Protein AF-A0A6T7U0R6-F1 (afdb_monomer_lite)

Radius of gyration: 25.82 Å; chains: 1; bounding box: 76×34×69 Å

Foldseek 3Di:
DDDDDDDDDDDDDDDDDDDDPPPPPDDDDPDPDQDDQDLVVLDDPVLVVLLVVLVVVLVVLVVVQDPPPSVPPPSNVVSVVSVVSNVVSSVSSVVSSVVVD

pLDDT: mean 77.76, std 18.69, range [40.72, 96.56]

Structure (mmCIF, N/CA/C/O backbone):
data_AF-A0A6T7U0R6-F1
#
_entry.id   AF-A0A6T7U0R6-F1
#
loop_
_atom_site.group_PDB
_atom_site.id
_atom_site.type_symbol
_atom_site.label_atom_id
_atom_site.label_alt_id
_atom_site.label_comp_id
_atom_site.label_asym_id
_atom_site.label_entity_id
_atom_site.label_seq_id
_atom_site.pdbx_PDB_ins_code
_atom_site.Cartn_x
_atom_site.Cartn_y
_atom_site.Cartn_z
_atom_site.occupancy
_atom_site.B_iso_or_equiv
_atom_site.auth_seq_id
_atom_site.auth_comp_id
_atom_site.auth_asym_id
_atom_site.auth_atom_id
_atom_site.pdbx_PDB_model_num
ATOM 1 N N . PHE A 1 1 ? 43.823 26.222 44.535 1.00 46.72 1 PHE A N 1
ATOM 2 C CA . PHE A 1 1 ? 42.565 25.859 45.213 1.00 46.72 1 PHE A CA 1
ATOM 3 C C . PHE A 1 1 ? 41.433 26.682 44.627 1.00 46.72 1 PHE A C 1
ATOM 5 O O . PHE A 1 1 ? 41.328 27.849 44.963 1.00 46.72 1 PHE A O 1
ATOM 12 N N . PHE A 1 2 ? 40.622 26.097 43.747 1.00 40.72 2 PHE A N 1
ATOM 13 C CA . PHE A 1 2 ? 39.293 26.616 43.423 1.00 40.72 2 PHE A CA 1
ATOM 14 C C . PHE A 1 2 ? 38.359 25.415 43.266 1.00 40.72 2 PHE A C 1
ATOM 16 O O . PHE A 1 2 ? 38.478 24.642 42.319 1.00 40.72 2 PHE A O 1
ATOM 23 N N . LEU A 1 3 ? 37.505 25.223 44.273 1.00 45.62 3 LEU A N 1
ATOM 24 C CA . LEU A 1 3 ? 36.271 24.454 44.156 1.00 45.62 3 LEU A CA 1
ATOM 25 C C . LEU A 1 3 ? 35.223 25.290 43.406 1.00 45.62 3 LEU A C 1
ATOM 27 O O . LEU A 1 3 ? 35.328 26.515 43.376 1.00 45.62 3 LEU A O 1
ATOM 31 N N . THR A 1 4 ? 34.177 24.589 42.950 1.00 51.06 4 THR A N 1
ATOM 32 C CA . THR A 1 4 ? 32.808 25.010 42.563 1.00 51.06 4 THR A CA 1
ATOM 33 C C . THR A 1 4 ? 32.523 24.673 41.094 1.00 51.06 4 THR A C 1
ATOM 35 O O . THR A 1 4 ? 33.363 24.870 40.232 1.00 51.06 4 THR A O 1
ATOM 38 N N . ASN A 1 5 ? 31.378 24.122 40.701 1.00 49.72 5 ASN A N 1
ATOM 39 C CA . ASN A 1 5 ? 30.206 23.655 41.432 1.00 49.72 5 ASN A CA 1
ATOM 40 C C . ASN A 1 5 ? 29.467 22.688 40.493 1.00 49.72 5 ASN A C 1
ATOM 42 O O . ASN A 1 5 ? 29.261 23.011 39.322 1.00 49.72 5 ASN A O 1
ATOM 46 N N . ALA A 1 6 ? 29.054 21.525 40.991 1.00 50.59 6 ALA A N 1
ATOM 47 C CA . ALA A 1 6 ? 28.187 20.611 40.256 1.00 50.59 6 ALA A CA 1
ATOM 48 C C . ALA A 1 6 ? 26.763 21.191 40.210 1.00 50.59 6 ALA A C 1
ATOM 50 O O . ALA A 1 6 ? 26.131 21.353 41.250 1.00 50.59 6 ALA A O 1
ATOM 51 N N . HIS A 1 7 ? 26.250 21.501 39.018 1.00 45.19 7 HIS A N 1
ATOM 52 C CA . HIS A 1 7 ? 24.832 21.813 38.827 1.00 45.19 7 HIS A CA 1
ATOM 53 C C . HIS A 1 7 ? 24.052 20.516 38.587 1.00 45.19 7 HIS A C 1
ATOM 55 O O . HIS A 1 7 ? 24.016 19.978 37.481 1.00 45.19 7 HIS A O 1
ATOM 61 N N . SER A 1 8 ? 23.429 20.010 39.647 1.00 50.97 8 SER A N 1
ATOM 62 C CA . SER A 1 8 ? 22.424 18.953 39.606 1.00 50.97 8 SER A CA 1
ATOM 63 C C . SER A 1 8 ? 21.127 19.490 38.989 1.00 50.97 8 SER A C 1
ATOM 65 O O . SER A 1 8 ? 20.424 20.317 39.568 1.00 50.97 8 SER A O 1
ATOM 67 N N . HIS A 1 9 ? 20.799 19.015 37.787 1.00 48.69 9 HIS A N 1
ATOM 68 C CA . HIS A 1 9 ? 19.523 19.291 37.129 1.00 48.69 9 HIS A CA 1
ATOM 69 C C . HIS A 1 9 ? 18.427 18.451 37.806 1.00 48.69 9 HIS A C 1
ATOM 71 O O . HIS A 1 9 ? 18.318 17.245 37.581 1.00 48.69 9 HIS A O 1
ATOM 77 N N . SER A 1 10 ? 17.655 19.073 38.696 1.00 44.34 10 SER A N 1
ATOM 78 C CA . SER A 1 10 ? 16.509 18.447 39.358 1.00 44.34 10 SER A CA 1
ATOM 79 C C . SER A 1 10 ? 15.256 18.628 38.497 1.00 44.34 10 SER A C 1
ATOM 81 O O . SER A 1 10 ? 14.805 19.743 38.253 1.00 44.34 10 SER A O 1
ATOM 83 N N . TYR A 1 11 ? 14.689 17.522 38.009 1.00 51.06 11 TYR A N 1
ATOM 84 C CA . TYR A 1 11 ? 13.369 17.536 37.379 1.00 51.06 11 TYR A CA 1
ATOM 85 C C . TYR A 1 11 ? 12.285 17.576 38.467 1.00 51.06 11 TYR A C 1
ATOM 87 O O . TYR A 1 11 ? 12.377 16.814 39.435 1.00 51.06 11 TYR A O 1
ATOM 95 N N . PRO A 1 12 ? 11.241 18.416 38.339 1.00 64.81 12 PRO A N 1
ATOM 96 C CA . PRO A 1 12 ? 10.141 18.410 39.292 1.00 64.81 12 PRO A CA 1
ATOM 97 C C . PRO A 1 12 ? 9.331 17.102 39.187 1.00 64.81 12 PRO A C 1
ATOM 99 O O . PRO A 1 12 ? 9.129 16.583 38.085 1.00 64.81 12 PRO A O 1
ATOM 102 N N . PRO A 1 13 ? 8.816 16.564 40.309 1.00 55.28 13 PRO A N 1
ATOM 103 C CA . PRO A 1 13 ? 7.989 15.366 40.294 1.00 55.28 13 PRO A CA 1
ATOM 104 C C . PRO A 1 13 ? 6.623 15.671 39.666 1.00 55.28 13 PRO A C 1
ATOM 106 O O . PRO A 1 13 ? 5.872 16.522 40.148 1.00 55.28 13 PRO A O 1
ATOM 109 N N . ASN A 1 14 ? 6.292 14.949 38.593 1.00 53.53 14 ASN A N 1
ATOM 110 C CA . ASN A 1 14 ? 5.010 15.036 37.899 1.00 53.53 14 ASN A CA 1
ATOM 111 C C . ASN A 1 14 ? 3.893 14.483 38.806 1.00 53.53 14 ASN A C 1
ATOM 113 O O . ASN A 1 14 ? 3.703 13.272 38.945 1.00 53.53 14 ASN A O 1
ATOM 117 N N . ARG A 1 15 ? 3.191 15.387 39.496 1.00 53.69 15 ARG A N 1
ATOM 118 C CA . ARG A 1 15 ? 2.042 15.065 40.342 1.00 53.69 15 ARG A CA 1
ATOM 119 C C . ARG A 1 15 ? 0.802 14.852 39.471 1.00 53.69 15 ARG A C 1
ATOM 121 O O . ARG A 1 15 ? 0.149 15.806 39.081 1.00 53.69 15 ARG A O 1
ATOM 128 N N . GLY A 1 16 ? 0.468 13.581 39.263 1.00 45.88 16 GLY A N 1
ATOM 129 C CA . GLY A 1 16 ? -0.897 13.048 39.271 1.00 45.88 16 GLY A CA 1
ATOM 130 C C . GLY A 1 16 ? -1.934 13.688 38.347 1.00 45.88 16 GLY A C 1
ATOM 131 O O . GLY A 1 16 ? -2.653 14.592 38.756 1.00 45.88 16 GLY A O 1
ATOM 132 N N . LEU A 1 17 ? -2.169 13.058 37.197 1.00 54.41 17 LEU A N 1
ATOM 133 C CA . LEU A 1 17 ? -3.470 13.099 36.528 1.00 54.41 17 LEU A CA 1
ATOM 134 C C . LEU A 1 17 ? -4.190 11.778 36.797 1.00 54.41 17 LEU A C 1
ATOM 136 O O . LEU A 1 17 ? -4.000 10.777 36.110 1.00 54.41 17 LEU A O 1
ATOM 140 N N . ARG A 1 18 ? -4.973 11.774 37.877 1.00 52.94 18 ARG A N 1
ATOM 141 C CA . ARG A 1 18 ? -5.886 10.689 38.232 1.00 52.94 18 ARG A CA 1
ATOM 142 C C . ARG A 1 18 ? -7.213 10.944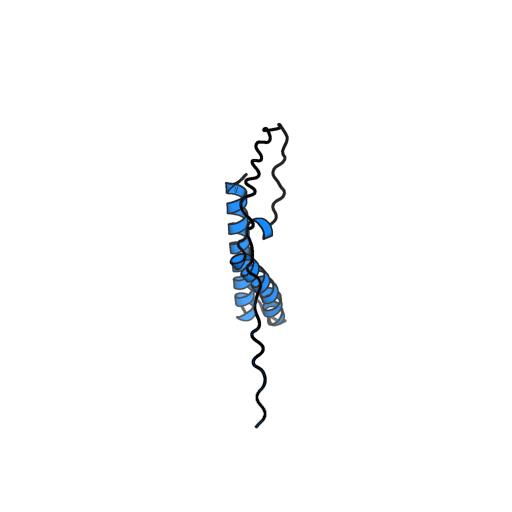 37.514 1.00 52.94 18 ARG A C 1
ATOM 144 O O . ARG A 1 18 ? -7.772 12.022 37.660 1.00 52.94 18 ARG A O 1
ATOM 151 N N . ASN A 1 19 ? -7.688 9.929 36.797 1.00 51.16 19 ASN A N 1
ATOM 152 C CA . ASN A 1 19 ? -9.089 9.610 36.504 1.00 51.16 19 ASN A CA 1
ATOM 153 C C . ASN A 1 19 ? -10.034 10.752 36.083 1.00 51.16 19 ASN A C 1
ATOM 155 O O . ASN A 1 19 ? -10.664 11.393 36.918 1.00 51.16 19 ASN A O 1
ATOM 159 N N . LEU A 1 20 ? -10.296 10.837 34.778 1.00 46.16 20 LEU A N 1
ATOM 160 C CA . LEU A 1 20 ? -11.610 11.219 34.257 1.00 46.16 20 LEU A CA 1
ATOM 161 C C . LEU A 1 20 ? -12.227 9.976 33.603 1.00 46.16 20 LEU A C 1
ATOM 163 O O . LEU A 1 20 ? -12.052 9.723 32.416 1.00 46.16 20 LEU A O 1
ATOM 167 N N . HIS A 1 21 ? -12.925 9.166 34.404 1.00 47.41 21 HIS A N 1
ATOM 168 C CA . HIS A 1 21 ? -13.955 8.275 33.872 1.00 47.41 21 HIS A CA 1
ATOM 169 C C . HIS A 1 21 ? -15.129 9.172 33.478 1.00 47.41 21 HIS A C 1
ATOM 171 O O . HIS A 1 21 ? -16.013 9.453 34.286 1.00 47.41 21 HIS A O 1
ATOM 177 N N . THR A 1 22 ? -15.117 9.680 32.249 1.00 54.28 22 THR A N 1
ATOM 178 C CA . THR A 1 22 ? -16.289 10.351 31.694 1.00 54.28 22 THR A CA 1
ATOM 179 C C . THR A 1 22 ? -17.273 9.267 31.274 1.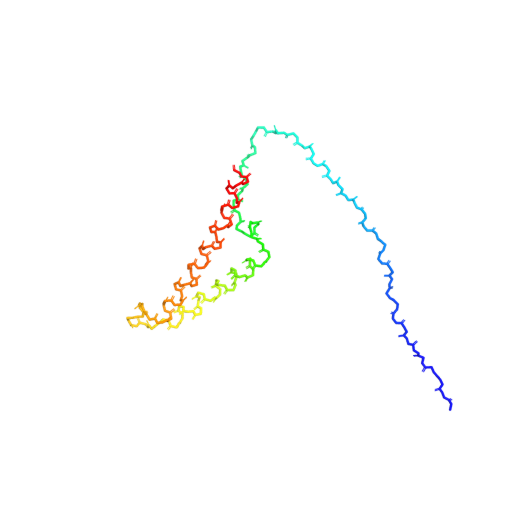00 54.28 22 THR A C 1
ATOM 181 O O . THR A 1 22 ? -17.186 8.699 30.188 1.00 54.28 22 THR A O 1
ATOM 184 N N . ALA A 1 23 ? -18.178 8.925 32.188 1.00 50.69 23 ALA A N 1
ATOM 185 C CA . ALA A 1 23 ? -19.332 8.091 31.904 1.00 50.69 23 ALA A CA 1
ATOM 186 C C . ALA A 1 23 ? -20.261 8.831 30.926 1.00 50.69 23 ALA A C 1
ATOM 188 O O . ALA A 1 23 ? -21.110 9.617 31.337 1.00 50.69 23 ALA A O 1
ATOM 189 N N . PHE A 1 24 ? -20.113 8.579 29.625 1.00 49.56 24 PHE A N 1
ATOM 190 C CA . PHE A 1 24 ? -21.111 8.971 28.630 1.00 49.56 24 PHE A CA 1
ATOM 191 C C . PHE A 1 24 ? -22.183 7.882 28.526 1.00 49.56 24 PHE A C 1
ATOM 193 O O . PHE A 1 24 ? -22.219 7.100 27.582 1.00 49.56 24 PHE A O 1
ATOM 200 N N . ASN A 1 25 ? -23.077 7.838 29.515 1.00 56.22 25 ASN A N 1
ATOM 201 C CA . ASN A 1 25 ? -24.404 7.251 29.339 1.00 56.22 25 ASN A CA 1
ATOM 202 C C . ASN A 1 25 ? -25.303 8.323 28.709 1.00 56.22 25 ASN A C 1
ATOM 204 O O . ASN A 1 25 ? -25.990 9.052 29.417 1.00 56.22 25 ASN A O 1
ATOM 208 N N . MET A 1 26 ? -25.273 8.450 27.381 1.00 58.56 26 MET A N 1
ATOM 209 C CA . MET A 1 26 ? -26.233 9.271 26.638 1.00 58.56 26 MET A CA 1
ATOM 210 C C . MET A 1 26 ? -27.135 8.344 25.824 1.00 58.56 26 MET A C 1
ATOM 212 O O . MET A 1 26 ? -26.662 7.504 25.062 1.00 58.56 26 MET A O 1
ATOM 216 N N . GLY A 1 27 ? -28.442 8.461 26.065 1.00 50.66 27 GLY A N 1
ATOM 217 C CA . GLY A 1 27 ? -29.485 7.580 25.551 1.00 50.66 27 GLY A CA 1
ATOM 218 C C . GLY A 1 27 ? -29.480 7.390 24.032 1.00 50.66 27 GLY A C 1
ATOM 219 O O . GLY A 1 27 ? -29.106 8.270 23.260 1.00 50.66 27 GLY A O 1
ATOM 220 N N . LYS A 1 28 ? -29.950 6.211 23.610 1.00 56.50 28 LYS A N 1
ATOM 221 C CA . LYS A 1 28 ? -30.145 5.821 22.209 1.00 56.50 28 LYS A CA 1
ATOM 222 C C . LYS A 1 28 ? -31.250 6.668 21.566 1.00 56.50 28 LYS A C 1
ATOM 224 O O . LYS A 1 28 ? -32.419 6.286 21.560 1.00 56.50 28 LYS A O 1
ATOM 229 N N . GLY A 1 29 ? -30.875 7.824 21.026 1.00 55.12 29 GLY A N 1
ATOM 230 C CA . GLY A 1 29 ? -31.703 8.588 20.098 1.00 55.12 29 GLY A CA 1
ATOM 231 C C . GLY A 1 29 ? -31.833 7.837 18.772 1.00 55.12 29 GLY A C 1
ATOM 232 O O . GLY A 1 29 ? -30.833 7.475 18.153 1.00 55.12 29 GLY A O 1
ATOM 233 N N . LYS A 1 30 ? -33.071 7.579 18.341 1.00 55.81 30 LYS A N 1
ATOM 234 C CA . LYS A 1 30 ? -33.378 7.058 17.002 1.00 55.81 30 LYS A CA 1
ATOM 235 C C . LYS A 1 30 ? -32.889 8.080 15.969 1.00 55.81 30 LYS A C 1
ATOM 237 O O . LYS A 1 30 ? -33.436 9.176 15.915 1.00 55.81 30 LYS A O 1
ATOM 242 N N . GLY A 1 31 ? -31.868 7.728 15.186 1.00 59.66 31 GLY A N 1
ATOM 243 C CA . GLY A 1 31 ? -31.383 8.560 14.079 1.00 59.66 31 GLY A CA 1
ATOM 244 C C . GLY A 1 31 ? -29.877 8.807 14.011 1.00 59.66 31 GLY A C 1
ATOM 245 O O . GLY A 1 31 ? -29.463 9.627 13.199 1.00 59.66 31 GLY A O 1
ATOM 246 N N . GLN A 1 32 ? -29.039 8.138 14.811 1.00 61.78 32 GLN A N 1
ATOM 247 C CA . GLN A 1 32 ? -27.594 8.223 14.579 1.00 61.78 32 GLN A CA 1
ATOM 248 C C . GLN A 1 32 ? -27.239 7.460 13.299 1.00 61.78 32 GLN A C 1
ATOM 250 O O . GLN A 1 32 ? -27.204 6.232 13.281 1.00 61.78 32 GLN A O 1
ATOM 255 N N . SER A 1 33 ? -27.044 8.205 12.209 1.00 70.06 33 SER A N 1
ATOM 256 C CA . SER A 1 33 ? -26.427 7.694 10.989 1.00 70.06 33 SER A CA 1
ATOM 257 C C . SER A 1 33 ? -25.077 7.081 11.343 1.00 70.06 33 SER A C 1
ATOM 259 O O . SER A 1 33 ? -24.321 7.694 12.101 1.00 70.06 33 SER A O 1
ATOM 261 N N . GLN A 1 34 ? -24.772 5.911 10.780 1.00 68.38 34 GLN A N 1
ATOM 262 C CA . GLN A 1 34 ? -23.461 5.288 10.945 1.00 68.38 34 GLN A CA 1
ATOM 263 C C . GLN A 1 34 ? -22.366 6.321 10.618 1.00 68.38 34 GLN A C 1
ATOM 265 O O . GLN A 1 34 ? -22.497 7.042 9.621 1.00 68.38 34 GLN A O 1
ATOM 270 N N . PRO A 1 35 ? -21.318 6.458 11.448 1.00 74.88 35 PRO A N 1
ATOM 271 C CA . PRO A 1 35 ? -20.273 7.443 11.204 1.00 74.88 35 PRO A CA 1
ATOM 272 C C . PRO A 1 35 ? -19.552 7.130 9.892 1.00 74.88 35 PRO A C 1
ATOM 274 O O . PRO A 1 35 ? -19.380 5.965 9.539 1.00 74.88 35 PRO A O 1
ATOM 277 N N . ILE A 1 36 ? -19.132 8.165 9.162 1.00 79.81 36 ILE A N 1
ATOM 278 C CA . ILE A 1 36 ? -18.435 8.014 7.878 1.00 79.81 36 ILE A CA 1
ATOM 279 C C . ILE A 1 36 ? -17.168 7.178 8.089 1.00 79.81 36 ILE A C 1
ATOM 281 O O . ILE A 1 36 ? -16.408 7.401 9.031 1.00 79.81 36 ILE A O 1
ATOM 285 N N . PHE A 1 37 ? -16.937 6.205 7.206 1.00 81.62 37 PHE A N 1
ATOM 286 C CA . PHE A 1 37 ? -15.727 5.398 7.266 1.00 81.62 37 PHE A CA 1
ATOM 287 C C . PHE A 1 37 ? -14.491 6.228 6.917 1.00 81.62 37 PHE A C 1
ATOM 289 O O . PHE A 1 37 ? -14.300 6.629 5.768 1.00 81.62 37 PHE A O 1
ATOM 296 N N . GLU A 1 38 ? -13.610 6.387 7.897 1.00 83.31 38 GLU A N 1
ATOM 297 C CA . GLU A 1 38 ? -12.286 6.973 7.725 1.00 83.31 38 GLU A CA 1
ATOM 298 C C . GLU A 1 38 ? -11.213 5.925 8.029 1.00 83.31 38 GLU A C 1
ATOM 300 O O . GLU A 1 38 ? -11.041 5.498 9.173 1.00 83.31 38 GLU A O 1
ATOM 305 N N . ILE A 1 39 ? -10.448 5.523 7.009 1.00 81.38 39 ILE A N 1
ATOM 306 C CA . ILE A 1 39 ? -9.413 4.478 7.120 1.00 81.38 39 ILE A CA 1
ATOM 307 C C . ILE A 1 39 ? -8.456 4.754 8.287 1.00 81.38 39 ILE A C 1
ATOM 309 O O . ILE A 1 39 ? -8.119 3.846 9.046 1.00 81.38 39 ILE A O 1
ATOM 313 N N . THR A 1 40 ? -8.044 6.009 8.473 1.00 78.69 40 THR A N 1
ATOM 314 C CA . THR A 1 40 ? -7.087 6.417 9.510 1.00 78.69 40 THR A CA 1
ATOM 315 C C . THR A 1 40 ? -7.567 6.144 10.931 1.00 78.69 40 THR A C 1
ATOM 317 O O . THR A 1 40 ? -6.726 5.902 11.798 1.00 78.69 40 THR A O 1
ATOM 320 N N . ASN A 1 41 ? -8.882 6.129 11.164 1.00 84.62 41 ASN A N 1
ATOM 321 C CA . ASN A 1 41 ? -9.476 5.904 12.484 1.00 84.62 41 ASN A CA 1
ATOM 322 C C . ASN A 1 41 ? -9.566 4.412 12.831 1.00 84.62 41 ASN A C 1
ATOM 324 O O . ASN A 1 41 ? -9.603 4.048 14.005 1.00 84.62 41 ASN A O 1
ATOM 328 N N . HIS A 1 42 ? -9.541 3.540 11.820 1.00 86.75 42 HIS A N 1
ATOM 329 C CA . HIS A 1 42 ? -9.652 2.085 11.981 1.00 86.75 42 HIS A CA 1
ATOM 330 C C . HIS A 1 42 ? -8.315 1.348 11.796 1.00 86.75 42 HIS A C 1
ATOM 332 O O . HIS A 1 42 ? -8.255 0.112 11.839 1.00 86.75 42 HIS A O 1
ATOM 338 N N . LEU A 1 43 ? -7.220 2.093 11.632 1.00 89.06 43 LEU A N 1
ATOM 339 C CA . LEU A 1 43 ? -5.859 1.571 11.569 1.00 89.06 43 LEU A CA 1
ATOM 340 C C . LEU A 1 43 ? -5.098 1.804 12.873 1.00 89.06 43 LEU A C 1
ATOM 342 O O . LEU A 1 43 ? -5.151 2.867 13.486 1.00 89.06 43 LEU A O 1
ATOM 346 N N . SER A 1 44 ? -4.282 0.826 13.260 1.00 90.75 44 SER A N 1
ATOM 347 C CA . SER A 1 44 ? -3.278 1.045 14.302 1.00 90.75 44 SER A CA 1
ATOM 348 C C . SER A 1 44 ? -2.185 2.007 13.816 1.00 90.75 44 SER A C 1
ATOM 350 O O . SER A 1 44 ? -1.908 2.111 12.619 1.00 90.75 44 SER A O 1
ATOM 352 N N . LYS A 1 45 ? -1.458 2.647 14.746 1.00 91.81 45 LYS A N 1
ATOM 353 C CA . LYS A 1 45 ? -0.306 3.518 14.416 1.00 91.81 45 LYS A CA 1
ATOM 354 C C . LYS A 1 45 ? 0.716 2.827 13.500 1.00 91.81 45 LYS A C 1
ATOM 356 O O . LYS A 1 45 ? 1.246 3.444 12.577 1.00 91.81 45 LYS A O 1
ATOM 361 N N . LYS A 1 46 ? 0.971 1.534 13.736 1.00 92.31 46 LYS A N 1
ATOM 362 C CA . LYS A 1 46 ? 1.906 0.723 12.941 1.00 92.31 46 LYS A CA 1
ATOM 363 C C . LYS A 1 46 ? 1.383 0.475 11.526 1.00 92.31 46 LYS A C 1
ATOM 365 O O . LYS A 1 46 ? 2.165 0.519 10.582 1.00 92.31 46 LYS A O 1
ATOM 370 N N . GLU A 1 47 ? 0.089 0.212 11.367 1.00 92.00 47 GLU A N 1
ATOM 371 C CA . GLU A 1 47 ? -0.519 0.007 10.047 1.00 92.00 47 GLU A CA 1
ATOM 372 C C . GLU A 1 47 ? -0.601 1.309 9.259 1.00 92.00 47 GLU A C 1
ATOM 374 O O . GLU A 1 47 ? -0.239 1.310 8.090 1.00 92.00 47 GLU A O 1
ATOM 379 N N . ASN A 1 48 ? -0.953 2.422 9.904 1.00 93.25 48 ASN A N 1
ATOM 380 C CA . ASN A 1 48 ? -0.954 3.740 9.270 1.00 93.25 48 ASN A CA 1
ATOM 381 C C . ASN A 1 48 ? 0.459 4.123 8.777 1.00 93.25 48 ASN A C 1
ATOM 383 O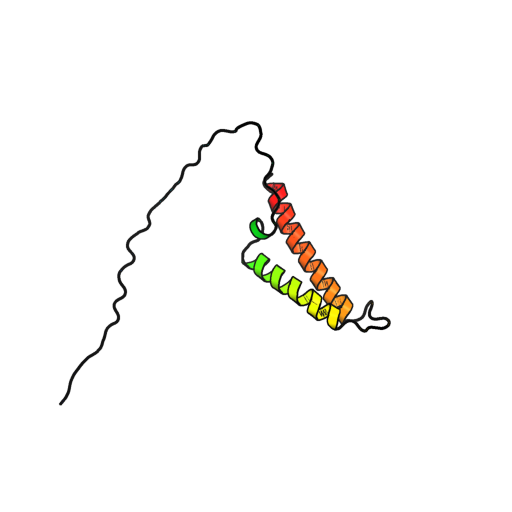 O . ASN A 1 48 ? 0.645 4.549 7.642 1.00 93.25 48 ASN A O 1
ATOM 387 N N . SER A 1 49 ? 1.501 3.870 9.579 1.00 93.06 49 SER A N 1
ATOM 388 C CA . SER A 1 49 ? 2.890 4.067 9.134 1.00 93.06 49 SER A CA 1
ATOM 389 C C . SER A 1 49 ? 3.260 3.192 7.927 1.00 93.06 49 SER A C 1
ATOM 391 O O . SER A 1 49 ? 3.936 3.671 7.014 1.00 93.06 49 SER A O 1
ATOM 393 N N . LYS A 1 50 ? 2.812 1.930 7.898 1.00 93.81 50 LYS A N 1
ATOM 394 C CA . LYS A 1 50 ? 3.021 1.034 6.751 1.00 93.81 50 LYS A CA 1
ATOM 395 C C . LYS A 1 50 ? 2.267 1.502 5.509 1.00 93.81 50 LYS A C 1
ATOM 397 O O . LYS A 1 50 ? 2.852 1.447 4.434 1.00 93.81 50 LYS A O 1
ATOM 402 N N . LEU A 1 51 ? 1.026 1.962 5.667 1.00 94.31 51 LEU A N 1
ATOM 403 C CA . LEU A 1 51 ? 0.190 2.477 4.585 1.00 94.31 51 LEU A CA 1
ATOM 404 C C . LEU A 1 51 ? 0.878 3.662 3.904 1.00 94.31 51 LEU A C 1
ATOM 406 O O . LEU A 1 51 ? 1.203 3.566 2.728 1.00 94.31 51 LEU A O 1
ATOM 410 N N . ARG A 1 52 ? 1.253 4.693 4.672 1.00 94.00 52 ARG A N 1
ATOM 411 C CA . ARG A 1 52 ? 1.946 5.876 4.133 1.00 94.00 52 ARG A CA 1
ATOM 412 C C . ARG A 1 52 ? 3.248 5.530 3.418 1.00 94.00 52 ARG A C 1
ATOM 414 O O . ARG A 1 52 ? 3.575 6.095 2.380 1.00 94.00 52 ARG A O 1
ATOM 421 N N . LYS A 1 53 ? 4.019 4.582 3.967 1.00 95.12 53 LYS A N 1
ATOM 422 C CA . LYS A 1 53 ? 5.242 4.111 3.305 1.00 95.12 53 LYS A CA 1
ATOM 423 C C . LYS A 1 53 ? 4.919 3.391 1.995 1.00 95.12 53 LYS A C 1
ATOM 425 O O . LYS A 1 53 ? 5.626 3.598 1.016 1.00 95.12 53 LYS A O 1
ATOM 430 N N . ALA A 1 54 ? 3.897 2.539 1.983 1.00 94.44 54 ALA A N 1
ATOM 431 C CA . ALA A 1 54 ? 3.480 1.814 0.792 1.00 94.44 54 ALA A CA 1
ATOM 432 C C . ALA A 1 54 ? 2.978 2.773 -0.298 1.00 94.44 54 ALA A C 1
ATOM 434 O O . ALA A 1 54 ? 3.425 2.650 -1.431 1.00 94.44 54 ALA A O 1
ATOM 435 N N . GLU A 1 55 ? 2.157 3.766 0.045 1.00 93.38 55 GLU A N 1
ATOM 436 C CA . GLU A 1 55 ? 1.675 4.807 -0.878 1.00 93.38 55 GLU A CA 1
ATOM 437 C C . GLU A 1 55 ? 2.840 5.530 -1.565 1.00 93.38 55 GLU A C 1
ATOM 439 O O . GLU A 1 55 ? 2.918 5.550 -2.793 1.00 93.38 55 GLU A O 1
ATOM 444 N N . SER A 1 56 ? 3.830 5.999 -0.795 1.00 93.50 56 SER A N 1
ATOM 445 C CA . SER A 1 56 ? 5.040 6.605 -1.371 1.00 93.50 56 SER A CA 1
ATOM 446 C C . SER A 1 56 ? 5.845 5.642 -2.252 1.00 93.50 56 SER A C 1
ATOM 448 O O . SER A 1 56 ? 6.515 6.073 -3.190 1.00 93.50 56 SER A O 1
ATOM 450 N N . MET A 1 57 ? 5.805 4.335 -1.975 1.00 95.81 57 MET A N 1
ATOM 451 C CA . MET A 1 57 ? 6.501 3.332 -2.788 1.00 95.81 57 MET A CA 1
ATOM 452 C C . MET A 1 57 ? 5.805 3.035 -4.115 1.00 95.81 57 MET A C 1
ATOM 454 O O . MET A 1 57 ? 6.492 2.624 -5.046 1.00 95.81 57 MET A O 1
ATOM 458 N N . VAL A 1 58 ? 4.495 3.263 -4.246 1.00 93.75 58 VAL A N 1
ATOM 459 C CA . VAL A 1 58 ? 3.794 3.081 -5.530 1.00 93.75 58 VAL A CA 1
ATOM 460 C C . VAL A 1 58 ? 4.412 3.989 -6.591 1.00 93.75 58 VAL A C 1
ATOM 462 O O . VAL A 1 58 ? 4.857 3.501 -7.626 1.00 93.75 58 VAL A O 1
ATOM 465 N N . HIS A 1 59 ? 4.554 5.281 -6.283 1.00 91.38 59 HIS A N 1
ATOM 466 C CA . HIS A 1 59 ? 5.170 6.251 -7.193 1.00 91.38 59 HIS A CA 1
ATOM 467 C C . HIS A 1 59 ? 6.621 5.904 -7.532 1.00 91.38 59 HIS A C 1
ATOM 469 O O . HIS A 1 59 ? 7.036 6.027 -8.682 1.00 91.38 59 HIS A O 1
ATOM 475 N N . TYR A 1 60 ? 7.385 5.432 -6.542 1.00 94.31 60 TYR A N 1
ATOM 476 C CA . TYR A 1 60 ? 8.762 4.992 -6.755 1.00 94.31 60 TYR A CA 1
ATOM 477 C C . TYR A 1 60 ? 8.855 3.847 -7.773 1.00 94.31 60 TYR A C 1
ATOM 479 O O . TYR A 1 60 ? 9.717 3.878 -8.651 1.00 94.31 60 TYR A O 1
ATOM 487 N N . TRP A 1 61 ? 7.986 2.840 -7.665 1.00 94.81 61 TRP A N 1
ATOM 488 C CA . TRP A 1 61 ? 7.999 1.702 -8.583 1.00 94.81 61 TRP A CA 1
ATOM 489 C C . TRP A 1 61 ? 7.462 2.064 -9.960 1.00 94.81 61 TRP A C 1
ATOM 491 O O . TRP A 1 61 ? 8.083 1.688 -10.952 1.00 94.81 61 TRP A O 1
ATOM 501 N N . ASP A 1 62 ? 6.381 2.841 -10.025 1.00 90.25 62 ASP A N 1
ATOM 502 C CA . ASP A 1 62 ? 5.777 3.267 -11.290 1.00 90.25 62 ASP A CA 1
ATOM 503 C C . ASP A 1 62 ? 6.754 4.108 -12.128 1.00 90.25 62 ASP A C 1
ATOM 505 O O . ASP A 1 62 ? 6.862 3.899 -13.333 1.00 90.25 62 ASP A O 1
ATOM 509 N N . ALA A 1 63 ? 7.563 4.968 -11.497 1.00 92.88 63 ALA A N 1
ATOM 510 C CA . ALA A 1 63 ? 8.603 5.745 -12.181 1.00 92.88 63 ALA A CA 1
ATOM 511 C C . ALA A 1 63 ? 9.734 4.887 -12.785 1.00 92.88 63 ALA A C 1
ATOM 513 O O . ALA A 1 63 ? 10.495 5.363 -13.626 1.00 92.88 63 ALA A O 1
ATOM 514 N N . ARG A 1 64 ? 9.878 3.632 -12.345 1.00 92.25 64 ARG A N 1
ATOM 515 C CA . ARG A 1 64 ? 10.894 2.685 -12.834 1.00 92.25 64 ARG A CA 1
ATOM 516 C C . ARG A 1 64 ? 10.338 1.718 -13.877 1.00 92.25 64 ARG A C 1
ATOM 518 O O . ARG A 1 64 ? 11.106 0.911 -14.402 1.00 92.25 64 ARG A O 1
ATOM 525 N N . VAL A 1 65 ? 9.034 1.758 -14.158 1.00 91.62 65 VAL A N 1
ATOM 526 C CA . VAL A 1 65 ? 8.421 0.918 -15.188 1.00 91.62 65 VAL A CA 1
ATOM 527 C C . VAL A 1 65 ? 8.909 1.397 -16.561 1.00 91.62 65 VAL A C 1
ATOM 529 O O . VAL A 1 65 ? 8.743 2.573 -16.884 1.00 91.62 65 VAL A O 1
ATOM 532 N N . PRO A 1 66 ? 9.516 0.521 -17.383 1.00 87.62 66 PRO A N 1
ATOM 533 C CA . PRO A 1 66 ? 9.966 0.895 -18.719 1.00 87.62 66 PRO A CA 1
ATOM 534 C C . PRO A 1 66 ? 8.822 1.457 -19.573 1.00 87.62 66 PRO A C 1
ATOM 536 O O . PRO A 1 66 ? 7.725 0.898 -19.589 1.00 87.62 66 PRO A O 1
ATOM 539 N N . PHE A 1 67 ? 9.094 2.529 -20.325 1.00 80.44 67 PHE A N 1
ATOM 540 C CA . PHE A 1 67 ? 8.093 3.190 -21.174 1.00 80.44 67 PHE A CA 1
ATOM 541 C C . PHE A 1 67 ? 7.513 2.268 -22.264 1.00 80.44 67 PHE A C 1
ATOM 543 O O . PHE A 1 67 ? 6.329 2.371 -22.572 1.00 80.44 67 PHE A O 1
ATOM 550 N N . TRP A 1 68 ? 8.313 1.347 -22.822 1.00 76.12 68 TRP A N 1
ATOM 551 C 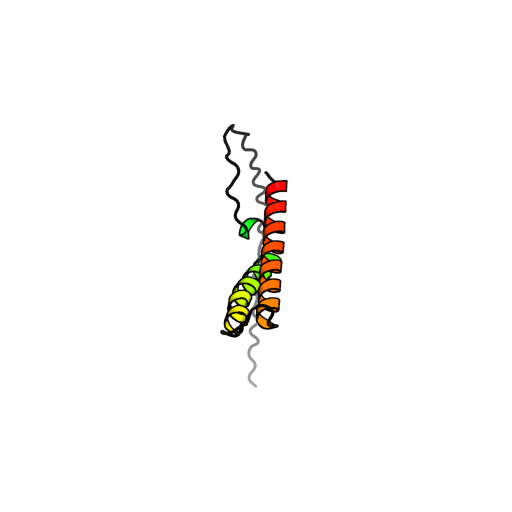CA . TRP A 1 68 ? 7.869 0.370 -23.826 1.00 76.12 68 TRP A CA 1
ATOM 552 C C . TRP A 1 68 ? 7.833 -1.041 -23.228 1.00 76.12 68 TRP A C 1
ATOM 554 O O . TRP A 1 68 ? 8.822 -1.484 -22.647 1.00 76.12 68 TRP A O 1
ATOM 564 N N . ASN A 1 69 ? 6.703 -1.749 -23.352 1.00 77.12 69 ASN A N 1
ATOM 565 C CA . ASN A 1 69 ? 6.486 -3.098 -22.799 1.00 77.12 69 ASN A CA 1
ATOM 566 C C . ASN A 1 69 ? 6.799 -3.255 -21.292 1.00 77.12 69 ASN A C 1
ATOM 568 O O . ASN A 1 69 ? 7.130 -4.344 -20.834 1.00 77.12 69 ASN A O 1
ATOM 572 N N . GLY A 1 70 ? 6.668 -2.197 -20.484 1.00 81.00 70 GLY A N 1
ATOM 573 C CA . GLY A 1 70 ? 6.979 -2.244 -19.049 1.00 81.00 70 GLY A CA 1
ATOM 574 C C . GLY A 1 70 ? 6.050 -3.120 -18.198 1.00 81.00 70 GLY A C 1
ATOM 575 O O . GLY A 1 70 ? 6.357 -3.382 -17.032 1.00 81.00 70 GLY A O 1
ATOM 576 N N . LYS A 1 71 ? 4.932 -3.596 -18.760 1.00 86.38 71 LYS A N 1
ATOM 577 C CA . LYS A 1 71 ? 4.021 -4.534 -18.093 1.00 86.38 71 LYS A CA 1
ATOM 578 C C . LYS A 1 71 ? 4.701 -5.878 -17.855 1.00 86.38 71 LYS A C 1
ATOM 580 O O . LYS A 1 71 ? 5.294 -6.448 -18.762 1.00 86.38 71 LYS A O 1
ATOM 585 N N . GLY A 1 72 ? 4.624 -6.371 -16.622 1.00 87.94 72 GLY A N 1
ATOM 586 C CA . GLY A 1 72 ? 5.313 -7.595 -16.202 1.00 87.94 72 GLY A CA 1
ATOM 587 C C . GLY A 1 72 ? 6.814 -7.421 -15.952 1.00 87.94 72 GLY A C 1
ATOM 588 O O . GLY A 1 72 ? 7.479 -8.381 -15.568 1.00 87.94 72 GLY A O 1
ATOM 589 N N . SER A 1 73 ? 7.360 -6.209 -16.110 1.00 91.62 73 SER A N 1
ATOM 590 C CA . SER A 1 73 ? 8.728 -5.922 -15.674 1.00 91.62 73 SER A CA 1
ATOM 591 C C . SER A 1 73 ? 8.859 -6.098 -14.152 1.00 91.62 73 SER A C 1
ATOM 593 O O . SER A 1 73 ? 7.873 -5.937 -13.424 1.00 91.62 73 SER A O 1
ATOM 595 N N . PRO A 1 74 ? 10.069 -6.356 -13.622 1.00 93.50 74 PRO A N 1
ATOM 596 C CA . PRO A 1 74 ? 10.275 -6.459 -12.177 1.00 93.50 74 PRO A CA 1
ATOM 597 C C . PRO A 1 74 ? 9.767 -5.237 -11.395 1.00 93.50 74 PRO A C 1
ATOM 599 O O . PRO A 1 74 ? 9.269 -5.385 -10.281 1.00 93.50 74 PRO A O 1
ATOM 602 N N . ALA A 1 75 ? 9.851 -4.039 -11.987 1.00 93.25 75 ALA A N 1
ATOM 603 C CA . ALA A 1 75 ? 9.339 -2.810 -11.388 1.00 93.25 75 ALA A CA 1
ATOM 604 C C . ALA A 1 75 ? 7.801 -2.767 -11.359 1.00 93.25 75 ALA A C 1
ATOM 606 O O . ALA A 1 75 ? 7.228 -2.420 -10.329 1.00 93.25 75 ALA A O 1
ATOM 607 N N . ASP A 1 76 ? 7.133 -3.174 -12.444 1.00 93.75 76 ASP A N 1
ATOM 608 C CA . AS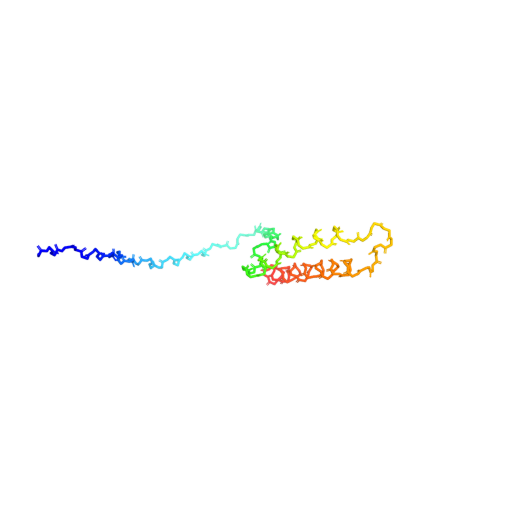P A 1 76 ? 5.665 -3.239 -12.503 1.00 93.75 76 ASP A CA 1
ATOM 609 C C . ASP A 1 76 ? 5.120 -4.270 -11.507 1.00 93.75 76 ASP A C 1
ATOM 611 O O . ASP A 1 76 ? 4.218 -3.958 -10.731 1.00 93.75 76 ASP A O 1
ATOM 615 N N . LEU A 1 77 ? 5.723 -5.461 -11.442 1.00 95.25 77 LEU A N 1
ATOM 616 C CA . LEU A 1 77 ? 5.342 -6.499 -10.477 1.00 95.25 77 LEU A CA 1
ATOM 617 C C . LEU A 1 77 ? 5.570 -6.049 -9.026 1.00 95.25 77 LEU A C 1
ATOM 619 O O . LEU A 1 77 ? 4.722 -6.277 -8.160 1.00 95.25 77 LEU A O 1
ATOM 623 N N . ALA A 1 78 ? 6.682 -5.366 -8.744 1.00 95.19 78 ALA A N 1
ATOM 624 C CA . ALA A 1 78 ? 6.930 -4.793 -7.424 1.00 95.19 78 ALA A CA 1
ATOM 625 C C . ALA A 1 78 ? 5.890 -3.716 -7.068 1.00 95.19 78 ALA A C 1
ATOM 627 O O . ALA A 1 78 ? 5.348 -3.734 -5.960 1.00 95.19 78 ALA A O 1
ATOM 628 N N . GLY A 1 79 ? 5.549 -2.831 -8.009 1.00 95.31 79 GLY A N 1
ATOM 629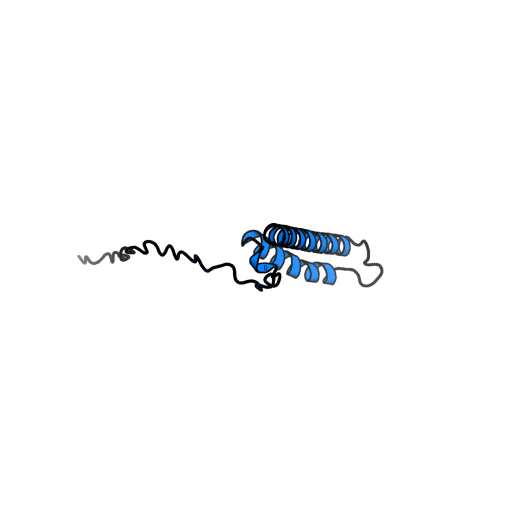 C CA . GLY A 1 79 ? 4.490 -1.834 -7.842 1.00 95.31 79 GLY A CA 1
ATOM 630 C C . GLY A 1 79 ? 3.114 -2.466 -7.610 1.00 95.31 79 GLY A C 1
ATOM 631 O O . GLY A 1 79 ? 2.374 -2.032 -6.725 1.00 95.31 79 GLY A O 1
ATOM 632 N N . GLN A 1 80 ? 2.784 -3.539 -8.336 1.00 95.56 80 GLN A N 1
ATOM 633 C CA . GLN A 1 80 ? 1.554 -4.313 -8.133 1.00 95.56 80 GLN A CA 1
ATOM 634 C C . GLN A 1 80 ? 1.491 -4.898 -6.721 1.00 95.56 80 GLN A C 1
ATOM 636 O O . GLN A 1 80 ? 0.506 -4.676 -6.019 1.00 95.56 80 GLN A O 1
ATOM 641 N N . LYS A 1 81 ? 2.576 -5.518 -6.246 1.00 96.19 81 LYS A N 1
ATOM 642 C CA . LYS A 1 81 ? 2.662 -6.041 -4.876 1.00 96.19 81 LYS A CA 1
ATOM 643 C C . LYS A 1 81 ? 2.475 -4.950 -3.817 1.00 96.19 81 LYS A C 1
ATOM 645 O O . LYS A 1 81 ? 1.850 -5.180 -2.783 1.00 96.19 81 LYS A O 1
ATOM 650 N N . VAL A 1 82 ? 3.011 -3.749 -4.043 1.00 96.31 82 VAL A N 1
ATOM 651 C CA . VAL A 1 82 ? 2.793 -2.612 -3.133 1.00 96.31 82 VAL A CA 1
ATOM 652 C C . VAL A 1 82 ? 1.317 -2.200 -3.115 1.00 96.31 82 VAL A C 1
ATOM 654 O O . VAL A 1 82 ? 0.759 -2.035 -2.030 1.00 96.31 82 VAL A O 1
ATOM 657 N N . ARG A 1 83 ? 0.659 -2.113 -4.276 1.00 96.12 83 ARG A N 1
ATOM 658 C CA . ARG A 1 83 ? -0.783 -1.820 -4.375 1.00 96.12 83 ARG A CA 1
ATOM 659 C C . ARG A 1 83 ? -1.652 -2.895 -3.713 1.00 96.12 83 ARG A C 1
ATOM 661 O O . ARG A 1 83 ? -2.627 -2.564 -3.046 1.00 96.12 83 ARG A O 1
ATOM 668 N N . GLU A 1 84 ? -1.294 -4.168 -3.845 1.00 96.56 84 GLU A N 1
ATOM 669 C CA . GLU A 1 84 ? -1.968 -5.272 -3.148 1.00 96.56 84 GLU A CA 1
ATOM 670 C C . GLU A 1 84 ? -1.836 -5.154 -1.628 1.00 96.56 84 GLU A C 1
ATOM 672 O O . GLU A 1 84 ? -2.818 -5.323 -0.904 1.00 96.56 84 GLU A O 1
ATOM 677 N N . ASN A 1 85 ? -0.650 -4.795 -1.131 1.00 94.88 85 ASN A N 1
ATOM 678 C CA . ASN A 1 85 ? -0.442 -4.569 0.299 1.00 94.88 85 ASN A CA 1
ATOM 679 C C . ASN A 1 85 ? -1.291 -3.407 0.832 1.00 94.88 85 ASN A C 1
ATOM 681 O O . ASN A 1 85 ? -1.818 -3.512 1.940 1.00 94.88 85 ASN A O 1
ATOM 685 N N . ILE A 1 86 ? -1.435 -2.322 0.062 1.00 95.31 86 ILE A N 1
ATOM 686 C CA . ILE A 1 86 ? -2.327 -1.202 0.404 1.00 95.31 86 ILE A CA 1
ATOM 687 C C . ILE A 1 86 ? -3.764 -1.716 0.532 1.00 95.31 86 ILE A C 1
ATOM 689 O O . ILE A 1 86 ? -4.348 -1.602 1.609 1.00 95.31 86 ILE A O 1
ATOM 693 N N . LYS A 1 87 ? -4.279 -2.406 -0.495 1.00 95.50 87 LYS A N 1
ATOM 694 C CA . LYS A 1 87 ? -5.631 -2.994 -0.476 1.00 95.50 87 LYS A CA 1
ATOM 695 C C . LYS A 1 87 ? -5.854 -3.930 0.712 1.00 95.50 87 LYS A C 1
ATOM 697 O O . LYS A 1 87 ? -6.920 -3.921 1.320 1.00 95.50 87 LYS A O 1
ATOM 702 N N . ALA A 1 88 ? -4.855 -4.731 1.080 1.00 95.44 88 ALA A N 1
ATOM 703 C CA . ALA A 1 88 ? -4.950 -5.624 2.233 1.00 95.44 88 ALA A CA 1
ATOM 704 C C . ALA A 1 88 ? -5.066 -4.859 3.565 1.00 95.44 88 ALA A C 1
ATOM 706 O O . ALA A 1 88 ? -5.784 -5.294 4.469 1.00 95.44 88 ALA A O 1
ATOM 707 N N . ILE A 1 89 ? -4.373 -3.723 3.704 1.00 93.81 89 ILE A N 1
ATOM 708 C CA . ILE A 1 89 ? -4.474 -2.850 4.883 1.00 93.81 89 ILE A CA 1
ATOM 709 C C . ILE A 1 89 ? -5.844 -2.161 4.922 1.00 93.81 89 ILE A C 1
ATOM 711 O O . ILE A 1 89 ? -6.485 -2.150 5.973 1.00 93.81 89 ILE A O 1
ATOM 715 N N . GLU A 1 90 ? -6.319 -1.649 3.788 1.00 92.69 90 GLU A N 1
ATOM 716 C CA . GLU A 1 90 ? -7.640 -1.020 3.666 1.00 92.69 90 GLU A CA 1
ATOM 717 C C . GLU A 1 90 ? -8.771 -2.003 3.981 1.00 92.69 90 GLU A C 1
ATOM 719 O O . GLU A 1 90 ? -9.678 -1.677 4.743 1.00 92.69 90 GLU A O 1
ATOM 724 N N . CYS A 1 91 ? -8.681 -3.235 3.476 1.00 94.06 91 CYS A N 1
ATOM 725 C CA . CYS A 1 91 ? -9.635 -4.303 3.769 1.00 94.06 91 CYS A CA 1
ATOM 726 C C . CYS A 1 91 ? -9.664 -4.636 5.268 1.00 94.06 91 CYS A C 1
ATOM 728 O O . CYS A 1 91 ? -10.732 -4.764 5.859 1.00 94.06 91 CYS A O 1
ATOM 730 N N . LYS A 1 92 ? -8.504 -4.681 5.938 1.00 92.44 92 LYS A N 1
ATOM 731 C CA . LYS A 1 92 ? -8.468 -4.851 7.401 1.00 92.44 92 LYS A CA 1
ATOM 732 C C . LYS A 1 92 ? -9.135 -3.699 8.145 1.00 92.44 92 LYS A C 1
ATOM 734 O O . LYS A 1 92 ? -9.825 -3.955 9.128 1.00 92.44 92 LYS A O 1
ATOM 739 N N . ALA A 1 93 ? -8.923 -2.456 7.712 1.00 92.31 93 ALA A N 1
ATOM 740 C CA . ALA A 1 93 ? -9.595 -1.298 8.299 1.00 92.31 93 ALA A CA 1
ATOM 741 C C . ALA A 1 93 ? -11.114 -1.381 8.095 1.00 92.31 93 ALA A C 1
ATOM 743 O O . ALA A 1 93 ? -11.868 -1.166 9.042 1.00 92.31 93 ALA A O 1
ATOM 744 N N . ARG A 1 94 ? -11.547 -1.759 6.887 1.00 91.00 94 ARG A N 1
ATOM 745 C CA . ARG A 1 94 ? -12.956 -1.947 6.535 1.00 91.00 94 ARG A CA 1
ATOM 746 C C . ARG A 1 94 ? -13.616 -3.023 7.392 1.00 91.00 94 ARG A C 1
ATOM 748 O O . ARG A 1 94 ? -14.590 -2.723 8.062 1.00 91.00 94 ARG A O 1
ATOM 755 N N . ASN A 1 95 ? -13.020 -4.209 7.490 1.00 92.06 95 ASN A N 1
ATOM 756 C CA . ASN A 1 95 ? -13.562 -5.306 8.297 1.00 92.06 95 ASN A CA 1
ATOM 757 C C . ASN A 1 95 ? -13.707 -4.933 9.781 1.00 92.06 95 ASN A C 1
ATOM 759 O O . ASN A 1 95 ? -14.595 -5.434 10.461 1.00 92.06 95 ASN A O 1
ATOM 763 N N . ARG A 1 96 ? -12.831 -4.065 10.310 1.00 90.44 96 ARG A N 1
ATOM 764 C CA . ARG A 1 96 ? -12.966 -3.548 11.682 1.00 90.44 96 ARG A CA 1
ATOM 765 C C . ARG A 1 96 ? -14.114 -2.559 11.815 1.00 90.44 96 ARG A C 1
ATOM 767 O O . ARG A 1 96 ? -14.764 -2.561 12.849 1.00 90.44 96 ARG A O 1
ATOM 774 N N . TYR A 1 97 ? -14.328 -1.710 10.815 1.00 89.06 97 TYR A N 1
ATOM 775 C CA . TYR A 1 97 ? -15.471 -0.802 10.786 1.00 89.06 97 TYR A CA 1
ATOM 776 C C . TYR A 1 97 ? -16.786 -1.582 10.689 1.00 89.06 97 TYR A C 1
ATOM 778 O O . TYR A 1 97 ? -17.658 -1.369 11.520 1.00 89.06 97 TYR A O 1
ATOM 786 N N . ASP A 1 98 ? -16.875 -2.545 9.769 1.00 88.69 98 ASP A N 1
ATOM 787 C CA . ASP A 1 98 ? -18.066 -3.384 9.570 1.00 88.69 98 ASP A CA 1
ATOM 788 C C . ASP A 1 98 ? -18.365 -4.282 10.790 1.00 88.69 98 ASP A C 1
ATOM 790 O O . ASP A 1 98 ? -19.488 -4.717 10.997 1.00 88.69 98 ASP A O 1
ATOM 794 N N . ALA A 1 99 ? -17.365 -4.584 11.625 1.00 88.38 99 ALA A N 1
ATOM 795 C CA . ALA A 1 99 ? -17.580 -5.298 12.886 1.00 88.38 99 ALA A CA 1
ATOM 796 C C . ALA A 1 99 ? -18.138 -4.402 14.010 1.00 88.38 99 ALA A C 1
ATOM 798 O O . ALA A 1 99 ? -18.603 -4.921 15.025 1.00 88.38 99 ALA A O 1
ATOM 799 N N . LEU A 1 100 ? -18.038 -3.076 13.872 1.00 84.62 100 LEU A N 1
ATOM 800 C CA . LEU A 1 100 ? -18.489 -2.100 14.869 1.00 84.62 100 LEU A CA 1
ATOM 801 C C . LEU A 1 100 ? -19.874 -1.516 14.556 1.00 84.62 100 LEU A C 1
ATOM 803 O O . LEU A 1 100 ? -20.521 -1.024 15.483 1.00 84.62 100 LEU A O 1
ATOM 807 N N . TYR A 1 101 ? -20.307 -1.554 13.293 1.00 81.25 101 TYR A N 1
ATOM 808 C CA . TYR A 1 101 ? -21.485 -0.853 12.773 1.00 81.25 101 TYR A CA 1
ATOM 809 C C . TYR A 1 101 ? -22.318 -1.733 11.850 1.00 81.25 101 TYR A C 1
ATOM 811 O O . TYR A 1 101 ? -23.564 -1.598 11.923 1.00 81.25 101 TYR A O 1
#

Secondary structure (DSSP, 8-state):
---------PPPP----------------TT-PPPP--HHHHS-HHHHHHHHHHHHHHHHHHTTS-TTT-TTSHHHHHHHHHHHHHHHHHHHHHHHHHTT-

Sequence (101 aa):
FFLTNAHSHSYPPNRGLRNLHTAFNMGKGKGQSQPIFEITNHLSKKENSKLRKAESMVHYWDARVPFWNGKGSPADLAGQKVRENIKAIECKARNRYDALY

Organism: NCBI:txid33657